Protein AF-A0A536Q469-F1 (afdb_monomer)

Sequence (66 aa):
MAEIDTGELERLGSALRLAQSALEEALEAAENLGSFDRRFDVPRALGGAQRLVGNALEAVDAARKP

Secondary structure (DSSP, 8-state):
-PPP-HHHHHHHHHHHHHHHHHHHHHHHHHHHH----SS--HHHHHHHHHHHHHHHHHHHHHHT--

Radius of gyration: 15.32 Å; Cα contacts (8 Å, |Δi|>4): 33; chains: 1; bounding box: 41×15×42 Å

Nearest PDB structures (foldseek):
  5n5e-assembly1_e  TM=4.160E-01  e=3.241E+00  Pyrococcus furiosus COM1
  8ibh-assembly1_A-2  TM=4.742E-01  e=7.058E+00  Homo sapiens
  4w4k-assembly2_C  TM=4.267E-01  e=4.783E+00  Mycobacterium tuberculosis str. Erdman = ATCC 35801

Structure (mmCIF, N/CA/C/O backbone):
data_AF-A0A536Q469-F1
#
_entry.id   AF-A0A536Q469-F1
#
loop_
_atom_site.group_PDB
_atom_site.id
_atom_site.type_symbol
_atom_site.label_atom_id
_atom_site.label_alt_id
_atom_site.label_comp_id
_atom_site.label_asym_id
_atom_site.label_entity_id
_atom_site.label_seq_id
_atom_site.pdbx_PDB_ins_code
_atom_site.Cartn_x
_atom_site.Cartn_y
_atom_site.Cartn_z
_atom_site.occupancy
_atom_site.B_iso_or_equiv
_atom_site.auth_seq_id
_atom_site.auth_comp_id
_atom_site.auth_asym_id
_atom_site.auth_atom_id
_atom_site.pdbx_PDB_model_num
ATOM 1 N N . MET A 1 1 ? -25.136 1.891 10.917 1.00 52.16 1 MET A N 1
ATOM 2 C CA . MET A 1 1 ? -23.707 1.767 10.565 1.00 52.16 1 MET A CA 1
ATOM 3 C C . MET A 1 1 ? -23.264 0.401 11.033 1.00 52.16 1 MET A C 1
ATOM 5 O O . MET A 1 1 ? -23.568 0.078 12.172 1.00 52.16 1 MET A O 1
ATOM 9 N N . ALA A 1 2 ? -22.666 -0.416 10.164 1.00 66.75 2 ALA A N 1
ATOM 10 C CA . ALA A 1 2 ? -22.011 -1.632 10.638 1.00 66.75 2 ALA A CA 1
ATOM 11 C C . ALA A 1 2 ? -20.892 -1.207 11.596 1.00 66.75 2 ALA A C 1
ATOM 13 O O . ALA A 1 2 ? -20.163 -0.261 11.294 1.00 66.75 2 ALA A O 1
ATOM 14 N N . GLU A 1 3 ? -20.826 -1.840 12.761 1.00 82.25 3 GLU A N 1
ATOM 15 C CA . GLU A 1 3 ? -19.723 -1.648 13.694 1.00 82.25 3 GLU A CA 1
ATOM 16 C C . GLU A 1 3 ? -18.437 -2.083 12.983 1.00 82.25 3 GLU A C 1
ATOM 18 O O . GLU A 1 3 ? -18.374 -3.176 12.417 1.00 82.25 3 GLU A O 1
ATOM 23 N N . ILE A 1 4 ? -17.458 -1.183 12.899 1.00 84.12 4 ILE A N 1
ATOM 24 C CA . ILE A 1 4 ? -16.178 -1.484 12.259 1.00 84.12 4 ILE A CA 1
ATOM 25 C C . ILE A 1 4 ? -15.417 -2.413 13.203 1.00 84.12 4 ILE A C 1
ATOM 27 O O . ILE A 1 4 ? -15.166 -2.050 14.349 1.00 84.12 4 ILE A O 1
ATOM 31 N N . ASP A 1 5 ? -15.040 -3.598 12.724 1.00 91.88 5 ASP A N 1
ATOM 32 C CA . ASP A 1 5 ? -14.182 -4.505 13.486 1.00 91.88 5 ASP A CA 1
ATOM 33 C C . ASP A 1 5 ? -12.769 -3.911 13.576 1.00 91.88 5 ASP A C 1
ATOM 35 O O . ASP A 1 5 ? -11.994 -3.922 12.614 1.00 91.88 5 ASP A O 1
ATOM 39 N N . THR A 1 6 ? -12.431 -3.390 14.755 1.00 90.94 6 THR A N 1
ATOM 40 C CA . THR A 1 6 ? -11.125 -2.790 15.046 1.00 90.94 6 THR A CA 1
ATOM 41 C C . THR A 1 6 ? -9.969 -3.770 14.822 1.00 90.94 6 THR A C 1
ATOM 43 O O . THR A 1 6 ? -8.889 -3.360 14.405 1.00 90.94 6 THR A O 1
ATOM 46 N N . GLY A 1 7 ? -10.173 -5.072 15.047 1.00 94.25 7 GLY A N 1
ATOM 47 C CA . GLY A 1 7 ? -9.155 -6.099 14.833 1.00 94.25 7 GLY A CA 1
ATOM 48 C C . GLY A 1 7 ? -8.876 -6.371 13.353 1.00 94.25 7 GLY A C 1
ATOM 49 O O . GLY A 1 7 ? -7.725 -6.599 12.972 1.00 94.25 7 GLY A O 1
ATOM 50 N N . GLU A 1 8 ? -9.900 -6.335 12.500 1.00 95.56 8 GLU A N 1
ATOM 51 C CA . GLU A 1 8 ? -9.715 -6.364 11.038 1.00 95.56 8 GLU A CA 1
ATOM 52 C C . GLU A 1 8 ? -9.087 -5.055 10.532 1.00 95.56 8 GLU A C 1
ATOM 54 O O . GLU A 1 8 ? -8.201 -5.082 9.677 1.00 95.56 8 GLU A O 1
ATOM 59 N N . LEU A 1 9 ? -9.458 -3.909 11.114 1.00 95.62 9 LEU A N 1
ATOM 60 C CA . LEU A 1 9 ? -8.887 -2.603 10.773 1.00 95.62 9 LEU A CA 1
ATOM 61 C C . LEU A 1 9 ? -7.387 -2.502 11.123 1.00 95.62 9 LEU A C 1
ATOM 63 O O . LEU A 1 9 ? -6.597 -1.912 10.377 1.00 95.62 9 LEU A O 1
ATOM 67 N N . GLU A 1 10 ? -6.965 -3.109 12.235 1.00 95.88 10 GLU A N 1
ATOM 68 C CA . GLU A 1 10 ? -5.552 -3.226 12.615 1.00 95.88 10 GLU A CA 1
ATOM 69 C C . GLU A 1 10 ? -4.759 -4.130 11.667 1.00 95.88 10 GLU A C 1
ATOM 71 O O . GLU A 1 10 ? -3.658 -3.774 11.224 1.00 95.88 10 GLU A O 1
ATOM 76 N N . ARG A 1 11 ? -5.341 -5.277 11.297 1.00 97.00 11 ARG A N 1
ATOM 77 C CA . ARG A 1 11 ? -4.735 -6.203 10.333 1.00 97.00 11 ARG A CA 1
ATOM 78 C C . ARG A 1 11 ? -4.586 -5.566 8.956 1.00 97.00 11 ARG A C 1
ATOM 80 O O . ARG A 1 11 ? -3.508 -5.655 8.367 1.00 97.00 11 ARG A O 1
ATOM 87 N N . LEU A 1 12 ? -5.619 -4.874 8.478 1.00 97.38 12 LEU A N 1
ATOM 88 C CA . LEU A 1 12 ? -5.583 -4.157 7.206 1.00 97.38 12 LEU A CA 1
ATOM 89 C C . LEU A 1 12 ? -4.521 -3.052 7.211 1.00 97.38 12 LEU A C 1
ATOM 91 O O . LEU A 1 12 ? -3.713 -2.985 6.288 1.00 97.38 12 LEU A O 1
ATOM 95 N N . GLY A 1 13 ? -4.468 -2.230 8.264 1.00 97.81 13 GLY A N 1
ATOM 96 C CA . GLY A 1 13 ? -3.441 -1.194 8.398 1.00 97.81 13 GLY A CA 1
ATOM 97 C C . GLY A 1 13 ? -2.021 -1.767 8.358 1.00 97.81 13 GLY A C 1
ATOM 98 O O . GLY A 1 13 ? -1.161 -1.250 7.648 1.00 97.81 13 GLY A O 1
ATOM 99 N N . SER A 1 14 ? -1.784 -2.881 9.054 1.00 98.12 14 SER A N 1
ATOM 100 C CA . SER A 1 14 ? -0.483 -3.564 9.051 1.00 98.12 14 SER A CA 1
ATOM 101 C C . SER A 1 14 ? -0.104 -4.093 7.662 1.00 98.12 14 SER A C 1
ATOM 103 O O . SER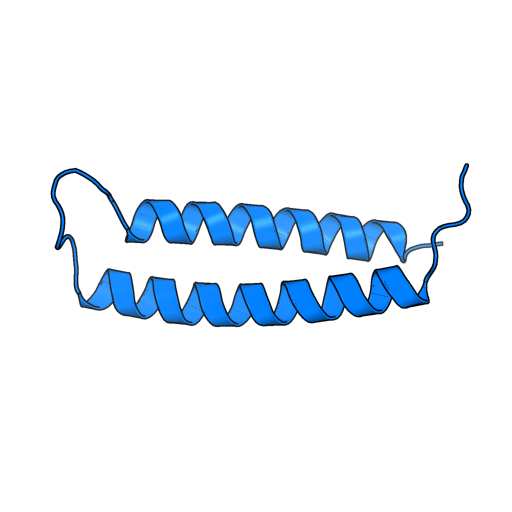 A 1 14 ? 1.023 -3.889 7.211 1.00 98.12 14 SER A O 1
ATOM 105 N N . ALA A 1 15 ? -1.048 -4.722 6.956 1.00 98.44 15 ALA A N 1
ATOM 106 C CA . ALA A 1 15 ? -0.830 -5.224 5.600 1.00 98.44 15 ALA A CA 1
ATOM 107 C C . ALA A 1 15 ? -0.522 -4.095 4.603 1.00 98.44 15 ALA A C 1
ATOM 109 O O . ALA A 1 15 ? 0.380 -4.227 3.777 1.00 98.44 15 ALA A O 1
ATOM 110 N N . LEU A 1 16 ? -1.229 -2.967 4.703 1.00 98.38 16 LEU A N 1
ATOM 111 C CA . LEU A 1 16 ? -1.001 -1.815 3.834 1.00 98.38 16 LEU A CA 1
ATOM 112 C C . LEU A 1 16 ? 0.361 -1.151 4.087 1.00 98.38 16 LEU A C 1
ATOM 114 O O . LEU A 1 16 ? 1.017 -0.759 3.127 1.00 98.38 16 LEU A O 1
ATOM 118 N N . ARG A 1 17 ? 0.835 -1.081 5.339 1.00 98.31 17 ARG A N 1
ATOM 119 C CA . ARG A 1 17 ? 2.192 -0.581 5.648 1.00 98.31 17 ARG A CA 1
ATOM 120 C C . ARG A 1 17 ? 3.279 -1.478 5.058 1.00 98.31 17 ARG A C 1
ATOM 122 O O . ARG A 1 17 ? 4.232 -0.972 4.479 1.00 98.31 17 ARG A O 1
ATOM 129 N N . LEU A 1 18 ? 3.108 -2.800 5.138 1.00 98.50 18 LEU A N 1
ATOM 130 C CA . LEU A 1 18 ? 4.015 -3.748 4.480 1.00 98.50 18 LEU A CA 1
ATOM 131 C C . LEU A 1 18 ? 4.014 -3.563 2.956 1.00 98.50 18 LEU A C 1
ATOM 133 O O . LEU A 1 18 ? 5.075 -3.537 2.336 1.00 98.50 18 LEU A O 1
ATOM 137 N N . ALA A 1 19 ? 2.833 -3.396 2.354 1.00 98.31 19 ALA A N 1
ATOM 138 C CA . ALA A 1 19 ? 2.709 -3.132 0.924 1.00 98.31 19 ALA A CA 1
ATOM 139 C C . ALA A 1 19 ? 3.374 -1.807 0.522 1.00 98.31 19 ALA A C 1
ATOM 141 O O . ALA A 1 19 ? 4.016 -1.748 -0.522 1.00 98.31 19 ALA A O 1
ATOM 142 N N . GLN A 1 20 ? 3.262 -0.763 1.349 1.00 98.12 20 GLN A N 1
ATOM 143 C CA . GLN A 1 20 ? 3.916 0.521 1.108 1.00 98.12 20 GLN A CA 1
ATOM 144 C C . GLN A 1 20 ? 5.440 0.366 1.045 1.00 98.12 20 GLN A C 1
ATOM 146 O O . GLN A 1 20 ? 6.037 0.780 0.054 1.00 98.12 20 GLN A O 1
ATOM 151 N N . SER A 1 21 ? 6.051 -0.293 2.035 1.00 97.81 21 SER A N 1
ATOM 152 C CA . SER A 1 21 ? 7.502 -0.528 2.046 1.00 97.81 21 SER A CA 1
ATOM 153 C C . SER A 1 21 ? 7.968 -1.357 0.846 1.00 97.81 21 SER A C 1
ATOM 155 O O . SER A 1 21 ? 8.960 -1.018 0.209 1.00 97.81 21 SER A O 1
ATOM 157 N N . ALA A 1 22 ? 7.222 -2.403 0.478 1.00 98.25 22 ALA A N 1
ATOM 158 C CA . ALA A 1 22 ? 7.549 -3.213 -0.695 1.00 98.25 22 ALA A CA 1
ATOM 159 C C . ALA A 1 22 ? 7.451 -2.415 -2.009 1.00 98.25 22 ALA A C 1
ATOM 161 O O . ALA A 1 22 ? 8.245 -2.618 -2.926 1.00 98.25 22 ALA A O 1
ATOM 162 N N . LEU A 1 23 ? 6.480 -1.503 -2.117 1.00 98.12 23 LEU A N 1
ATOM 163 C CA . LEU A 1 23 ? 6.326 -0.641 -3.288 1.00 98.12 23 LEU A CA 1
ATOM 1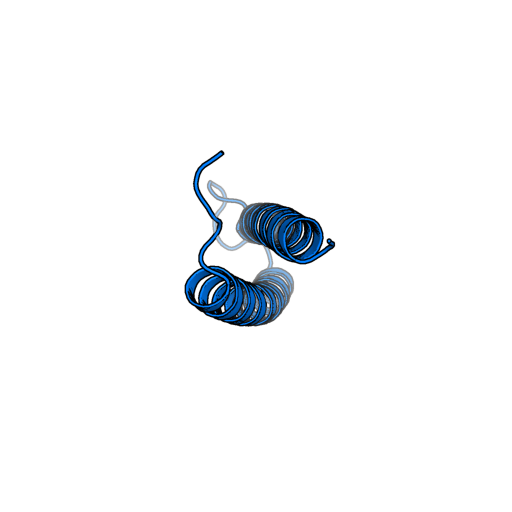64 C C . LEU A 1 23 ? 7.411 0.439 -3.371 1.00 98.12 23 LEU A C 1
ATOM 166 O O . LEU A 1 23 ? 7.803 0.790 -4.479 1.00 98.12 23 LEU A O 1
ATOM 170 N N . GLU A 1 24 ? 7.885 0.958 -2.236 1.00 97.56 24 GLU A N 1
ATOM 171 C CA . GLU A 1 24 ? 9.046 1.859 -2.173 1.00 97.56 24 GLU A CA 1
ATOM 172 C C . GLU A 1 24 ? 10.306 1.177 -2.715 1.00 97.56 24 GLU A C 1
ATOM 174 O O . GLU A 1 24 ? 10.920 1.700 -3.644 1.00 97.56 24 GLU A O 1
ATOM 179 N N . GLU A 1 25 ? 10.618 -0.031 -2.241 1.00 98.06 25 GLU A N 1
ATOM 180 C CA . GLU A 1 25 ? 11.765 -0.809 -2.732 1.00 98.06 25 GLU A CA 1
ATOM 181 C C . GLU A 1 25 ? 11.632 -1.154 -4.225 1.00 98.06 25 GLU A C 1
ATOM 183 O O . GLU A 1 25 ? 12.577 -1.011 -5.004 1.00 98.06 25 GLU A O 1
ATOM 188 N N . ALA A 1 26 ? 10.437 -1.566 -4.659 1.00 96.75 26 ALA A N 1
ATOM 189 C CA . ALA A 1 26 ? 10.187 -1.883 -6.061 1.00 96.75 26 ALA A CA 1
ATOM 190 C C . ALA A 1 26 ? 10.338 -0.655 -6.970 1.00 96.75 26 ALA A C 1
ATOM 192 O O . ALA A 1 26 ? 10.856 -0.785 -8.082 1.00 96.75 26 ALA A O 1
ATOM 193 N N . LEU A 1 27 ? 9.876 0.522 -6.528 1.00 95.56 27 LEU A N 1
ATOM 194 C CA . LEU A 1 27 ? 10.008 1.757 -7.297 1.00 95.56 27 LEU A CA 1
ATOM 195 C C . LEU A 1 27 ? 11.477 2.156 -7.427 1.00 95.56 27 LEU A C 1
ATOM 197 O O . LEU A 1 27 ? 11.918 2.414 -8.543 1.00 95.56 27 LEU A O 1
ATOM 201 N N . GLU A 1 28 ? 12.239 2.126 -6.333 1.00 95.88 28 GLU A N 1
ATOM 202 C CA . GLU A 1 28 ? 13.675 2.420 -6.356 1.00 95.88 28 GLU A CA 1
ATOM 203 C C . GLU A 1 28 ? 14.420 1.477 -7.318 1.00 95.88 28 GLU A C 1
ATOM 205 O O . GLU A 1 28 ? 15.208 1.913 -8.162 1.00 95.88 28 GLU A O 1
ATOM 210 N N . ALA A 1 29 ? 14.123 0.175 -7.269 1.00 96.12 29 ALA A N 1
ATOM 211 C CA . ALA A 1 29 ? 14.691 -0.795 -8.201 1.00 96.12 29 ALA A CA 1
ATOM 212 C C . ALA A 1 29 ? 14.303 -0.499 -9.663 1.00 96.12 29 ALA A C 1
ATOM 214 O O . ALA A 1 29 ? 15.147 -0.582 -10.559 1.00 96.12 29 ALA A O 1
ATOM 215 N N . ALA A 1 30 ? 13.045 -0.133 -9.920 1.00 94.00 30 ALA A N 1
ATOM 216 C CA . ALA A 1 30 ? 12.569 0.202 -11.259 1.00 94.00 30 ALA A CA 1
ATOM 217 C C . ALA A 1 30 ? 13.203 1.492 -11.806 1.00 94.00 30 ALA A C 1
ATOM 219 O O . ALA A 1 30 ? 13.532 1.552 -12.991 1.00 94.00 30 ALA A O 1
ATOM 220 N N . GLU A 1 31 ? 13.409 2.504 -10.964 1.00 91.44 31 GLU A N 1
ATOM 221 C CA . GLU A 1 31 ? 14.099 3.744 -11.333 1.00 91.44 31 GLU A CA 1
ATOM 222 C C . GLU A 1 31 ? 15.568 3.481 -11.687 1.00 91.44 31 GLU A C 1
ATOM 224 O O . GLU A 1 31 ? 16.047 3.972 -12.710 1.00 91.44 31 GLU A O 1
ATOM 229 N N . ASN A 1 32 ? 16.251 2.630 -10.915 1.00 93.38 32 ASN A N 1
ATOM 230 C CA . ASN A 1 32 ? 17.636 2.230 -11.176 1.00 93.38 32 ASN A CA 1
ATOM 231 C C . ASN A 1 32 ? 17.799 1.427 -12.479 1.00 93.38 32 ASN A C 1
ATOM 233 O O . ASN A 1 32 ? 18.807 1.564 -13.174 1.00 93.38 32 ASN A O 1
ATOM 237 N N . LEU A 1 33 ? 16.817 0.589 -12.827 1.00 92.25 33 LEU A N 1
ATOM 238 C CA . LEU A 1 33 ? 16.811 -0.177 -14.079 1.00 92.25 33 LEU A CA 1
ATOM 239 C C . LEU A 1 33 ? 16.460 0.682 -15.305 1.00 92.25 33 LEU A C 1
ATOM 241 O O . LEU A 1 33 ? 16.818 0.325 -16.431 1.00 92.25 33 LEU A O 1
ATOM 245 N N . GLY A 1 34 ? 15.760 1.800 -15.104 1.00 81.69 34 GLY A N 1
ATOM 246 C CA . GLY A 1 34 ? 15.221 2.622 -16.181 1.00 81.69 34 GLY A CA 1
ATOM 247 C C . GLY A 1 34 ? 14.101 1.926 -16.969 1.00 81.69 34 GLY A C 1
ATOM 248 O O . GLY A 1 34 ? 13.522 0.922 -16.556 1.00 81.69 34 GLY A O 1
ATOM 249 N N . SER A 1 35 ? 13.755 2.475 -18.138 1.00 78.31 35 SER A N 1
ATOM 250 C CA . SER A 1 35 ? 12.698 1.907 -18.989 1.00 78.31 35 SER A CA 1
ATOM 251 C C . SER A 1 35 ? 13.198 0.659 -19.724 1.00 78.31 35 SER A C 1
ATOM 253 O O . SER A 1 35 ? 13.921 0.756 -20.717 1.00 78.31 35 SER A O 1
ATOM 255 N N . PHE A 1 36 ? 12.791 -0.519 -19.241 1.00 82.88 36 PHE A N 1
ATOM 256 C CA . PHE A 1 36 ? 13.154 -1.812 -19.834 1.00 82.88 36 PHE A CA 1
ATOM 257 C C . PHE A 1 36 ? 12.056 -2.435 -20.719 1.00 82.88 36 PHE A C 1
ATOM 259 O O . PHE A 1 36 ? 12.358 -3.300 -21.540 1.00 82.88 36 PHE A O 1
ATOM 266 N N . ASP A 1 37 ? 10.801 -1.979 -20.618 1.00 82.25 37 ASP A N 1
ATOM 267 C CA . ASP A 1 37 ? 9.721 -2.290 -21.568 1.00 82.25 37 ASP A CA 1
ATOM 268 C C . ASP A 1 37 ? 9.148 -0.979 -22.136 1.00 82.25 37 ASP A C 1
ATOM 270 O O . ASP A 1 37 ?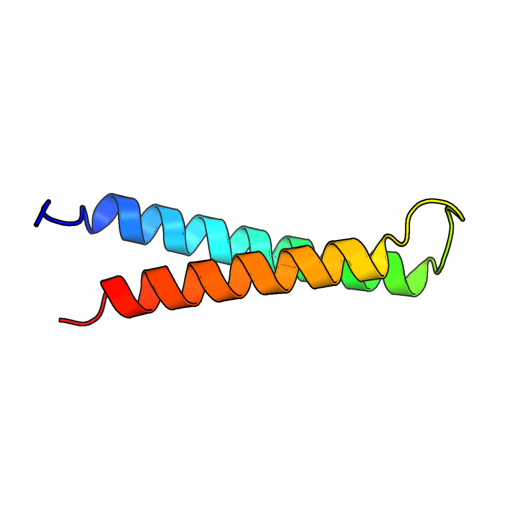 8.823 -0.046 -21.404 1.00 82.25 37 ASP A O 1
ATOM 274 N N . ARG A 1 38 ? 9.015 -0.899 -23.465 1.00 79.56 38 ARG A N 1
ATOM 275 C CA . ARG A 1 38 ? 8.493 0.289 -24.167 1.00 79.56 3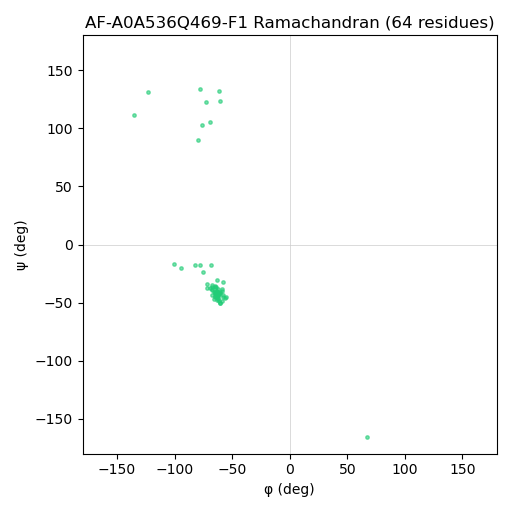8 ARG A CA 1
ATOM 276 C C . ARG A 1 38 ? 6.970 0.421 -24.109 1.00 79.56 38 ARG A C 1
ATOM 278 O O . ARG A 1 38 ? 6.440 1.480 -24.424 1.00 79.56 38 ARG A O 1
ATOM 285 N N . ARG A 1 39 ? 6.260 -0.660 -23.792 1.00 91.38 39 ARG A N 1
ATOM 286 C CA . ARG A 1 39 ? 4.792 -0.724 -23.737 1.00 91.38 39 ARG A CA 1
ATOM 287 C C . ARG A 1 39 ? 4.262 -0.490 -22.333 1.00 91.38 39 ARG A C 1
ATOM 289 O O . ARG A 1 39 ? 3.085 -0.175 -22.183 1.00 91.38 39 ARG A O 1
ATOM 296 N N . PHE A 1 40 ? 5.104 -0.678 -21.322 1.00 88.38 40 PHE A N 1
ATOM 297 C CA . PHE A 1 40 ? 4.699 -0.588 -19.933 1.00 88.38 40 PHE A CA 1
ATOM 298 C C . PHE A 1 40 ? 5.714 0.213 -19.121 1.00 88.38 40 PHE A C 1
ATOM 300 O O . PHE A 1 40 ? 6.839 -0.221 -18.887 1.00 88.38 40 PHE A O 1
ATOM 307 N N . ASP A 1 41 ? 5.286 1.39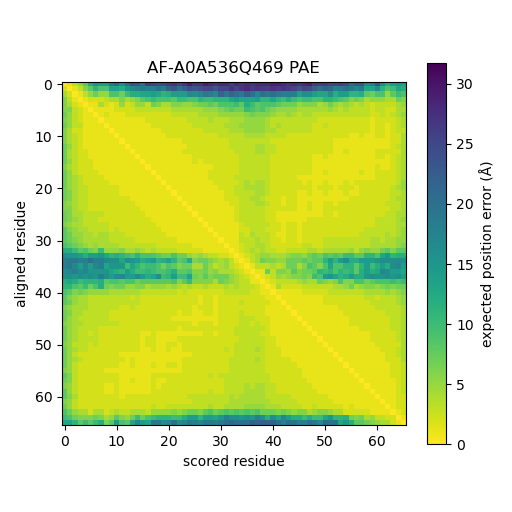6 -18.691 1.00 92.00 41 ASP A N 1
ATOM 308 C CA . ASP A 1 41 ? 6.061 2.283 -17.830 1.00 92.00 41 ASP A CA 1
ATOM 309 C C . ASP A 1 41 ? 5.960 1.796 -16.375 1.00 92.00 41 ASP A C 1
ATOM 311 O O . ASP A 1 41 ? 5.029 2.137 -15.639 1.00 92.00 41 ASP A O 1
ATOM 315 N N . VAL A 1 42 ? 6.898 0.924 -15.998 1.00 93.62 42 VAL A N 1
ATOM 316 C CA . VAL A 1 42 ? 6.949 0.278 -14.679 1.00 93.62 42 VAL A CA 1
ATOM 317 C C . VAL A 1 42 ? 7.107 1.292 -13.539 1.00 93.62 42 VAL A C 1
ATOM 319 O O . VAL A 1 42 ? 6.294 1.218 -12.614 1.00 93.62 42 VAL A O 1
ATOM 322 N N . PRO A 1 43 ? 8.043 2.268 -13.582 1.00 93.75 43 PRO A N 1
ATOM 323 C CA . PRO A 1 43 ? 8.136 3.296 -12.541 1.00 93.75 43 PRO A CA 1
ATOM 324 C C . PRO A 1 43 ? 6.817 4.046 -12.343 1.00 93.75 43 PRO A C 1
ATOM 326 O O . PRO A 1 43 ? 6.332 4.200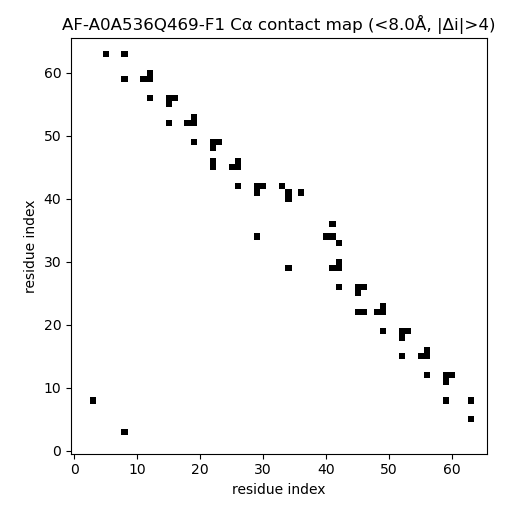 -11.219 1.00 93.75 43 PRO A O 1
ATOM 329 N N . ARG A 1 44 ? 6.158 4.443 -13.440 1.00 94.00 44 ARG A N 1
ATOM 330 C CA . ARG A 1 44 ? 4.861 5.123 -13.362 1.00 94.00 44 ARG A CA 1
ATOM 331 C C . ARG A 1 44 ? 3.774 4.248 -12.744 1.00 94.00 44 ARG A C 1
ATOM 333 O O . ARG A 1 44 ? 2.949 4.759 -11.982 1.00 94.00 44 ARG A O 1
ATOM 340 N N . ALA A 1 45 ? 3.740 2.960 -13.078 1.00 95.00 45 ALA A N 1
ATOM 341 C CA . ALA A 1 45 ? 2.775 2.022 -12.515 1.00 95.00 45 ALA A CA 1
ATOM 342 C C . ALA A 1 45 ? 2.984 1.833 -11.004 1.00 95.00 45 ALA A C 1
ATOM 344 O O . ALA A 1 45 ? 2.018 1.915 -10.243 1.00 95.00 45 ALA A O 1
ATOM 345 N N . LEU A 1 46 ? 4.235 1.662 -10.566 1.00 95.75 46 LEU A N 1
ATOM 346 C CA . LEU A 1 46 ? 4.593 1.513 -9.153 1.00 95.75 46 LEU A CA 1
ATOM 347 C C . LEU A 1 46 ? 4.276 2.778 -8.346 1.00 95.75 46 LEU A C 1
ATOM 349 O O . LEU A 1 46 ? 3.621 2.682 -7.309 1.00 95.75 46 LEU A O 1
ATOM 353 N N . GLY A 1 47 ? 4.593 3.968 -8.865 1.00 95.25 47 GLY A N 1
ATOM 354 C CA . GLY A 1 47 ? 4.185 5.231 -8.234 1.00 95.25 47 GLY A CA 1
ATOM 355 C C . GLY A 1 47 ? 2.658 5.418 -8.188 1.00 95.25 47 GLY A C 1
ATOM 356 O O . GLY A 1 47 ? 2.108 6.023 -7.266 1.00 95.25 47 GLY A O 1
ATOM 357 N N . GLY A 1 48 ? 1.927 4.869 -9.163 1.00 97.19 48 GLY A N 1
ATOM 358 C CA . GLY A 1 48 ? 0.467 4.765 -9.113 1.00 97.19 48 GLY A CA 1
ATOM 359 C C . GLY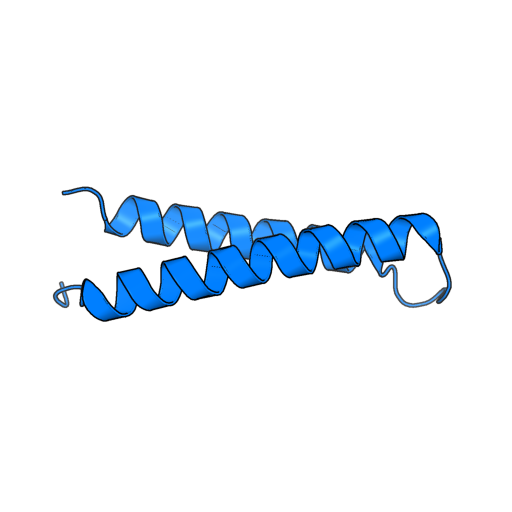 A 1 48 ? -0.025 3.884 -7.963 1.00 97.19 48 GLY A C 1
ATOM 360 O O . GLY A 1 48 ? -0.897 4.308 -7.205 1.00 97.19 48 GLY A O 1
ATOM 361 N N . ALA A 1 49 ? 0.558 2.695 -7.808 1.00 97.94 49 ALA A N 1
ATOM 362 C CA . ALA A 1 49 ? 0.219 1.757 -6.742 1.00 97.94 49 ALA A CA 1
ATOM 363 C C . ALA A 1 49 ? 0.527 2.324 -5.347 1.00 97.94 49 ALA A C 1
ATOM 365 O O . ALA A 1 49 ? -0.312 2.208 -4.455 1.00 97.94 49 ALA A O 1
ATOM 366 N N . GLN A 1 50 ? 1.662 3.012 -5.170 1.00 97.75 50 GLN A N 1
ATOM 367 C CA . GLN A 1 50 ? 2.000 3.681 -3.908 1.00 97.75 50 GLN A CA 1
ATOM 368 C C . GLN A 1 50 ? 0.924 4.678 -3.479 1.00 97.75 50 GLN A C 1
ATOM 370 O O . GLN A 1 50 ? 0.483 4.649 -2.332 1.00 97.75 50 GLN A O 1
ATOM 375 N N . ARG A 1 51 ? 0.440 5.518 -4.405 1.00 97.94 51 ARG A N 1
ATOM 376 C CA . ARG A 1 51 ? -0.645 6.469 -4.110 1.00 97.94 51 ARG A CA 1
ATOM 377 C C . ARG A 1 51 ? -1.928 5.767 -3.672 1.00 97.94 51 ARG A C 1
ATOM 379 O O . ARG A 1 51 ? -2.588 6.232 -2.752 1.00 97.94 51 ARG A O 1
ATOM 386 N N . LEU A 1 52 ? -2.281 4.649 -4.307 1.00 98.31 52 LEU A N 1
ATOM 387 C CA . LEU A 1 52 ? -3.466 3.876 -3.925 1.00 98.31 52 LEU A CA 1
ATOM 388 C C . LEU A 1 52 ? -3.330 3.277 -2.520 1.00 98.31 52 LEU A C 1
ATOM 390 O O . LEU A 1 52 ? -4.271 3.366 -1.733 1.00 98.31 52 LEU A O 1
ATOM 394 N N . VAL A 1 53 ? -2.165 2.709 -2.193 1.00 98.25 53 VAL A N 1
ATOM 395 C CA . VAL A 1 53 ? -1.886 2.170 -0.852 1.00 98.25 53 VAL A CA 1
ATOM 396 C C . VAL A 1 53 ? -1.895 3.279 0.203 1.00 98.25 53 VAL A C 1
ATOM 398 O O . VAL A 1 53 ? -2.505 3.097 1.254 1.00 98.25 53 VAL A O 1
ATOM 401 N N . GLY A 1 54 ? -1.307 4.444 -0.091 1.00 98.00 54 GLY A N 1
ATOM 402 C CA . GLY A 1 54 ? -1.340 5.615 0.791 1.00 98.00 54 GLY A CA 1
ATOM 403 C C . GLY A 1 54 ? -2.766 6.086 1.089 1.00 98.00 54 GLY A C 1
ATOM 404 O O . GLY A 1 54 ? -3.145 6.198 2.251 1.00 98.00 54 GLY A O 1
ATOM 405 N N . ASN A 1 55 ? -3.601 6.242 0.059 1.00 98.38 55 ASN A N 1
ATOM 406 C CA . ASN A 1 55 ? -5.010 6.611 0.236 1.00 98.38 55 ASN A CA 1
ATOM 407 C C . AS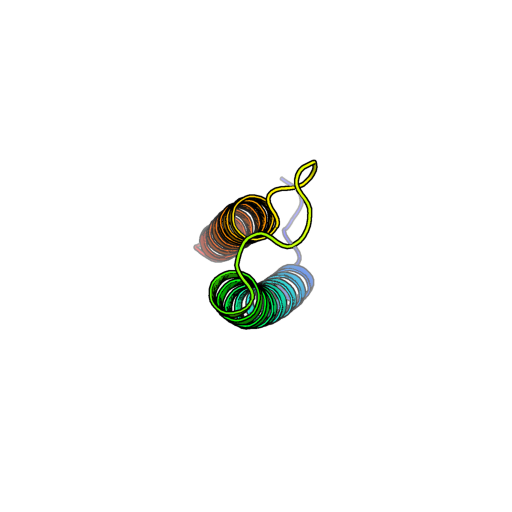N A 1 55 ? -5.777 5.587 1.094 1.00 98.38 55 ASN A C 1
ATOM 409 O O . ASN A 1 55 ? -6.638 5.952 1.895 1.00 98.38 55 ASN A O 1
ATOM 413 N N . ALA A 1 56 ? -5.483 4.293 0.930 1.00 98.06 56 ALA A N 1
ATOM 414 C CA . ALA A 1 56 ? -6.097 3.244 1.738 1.00 98.06 56 ALA A CA 1
ATOM 415 C C . ALA A 1 56 ? -5.650 3.316 3.210 1.00 98.06 56 ALA A C 1
ATOM 417 O O . ALA A 1 56 ? -6.479 3.133 4.101 1.00 98.06 56 ALA A O 1
ATOM 418 N N . LEU A 1 57 ? -4.375 3.623 3.475 1.00 97.69 57 LEU A N 1
ATOM 419 C CA . LEU A 1 57 ? -3.867 3.850 4.833 1.00 97.69 57 LEU A CA 1
ATOM 420 C C . LEU A 1 57 ? -4.533 5.051 5.495 1.00 97.69 57 LEU A C 1
ATOM 422 O O . LEU A 1 57 ? -4.986 4.938 6.630 1.00 97.69 57 LEU A O 1
ATOM 426 N N . GLU A 1 58 ? -4.668 6.165 4.778 1.00 97.44 58 GLU A N 1
ATOM 427 C CA . GLU A 1 58 ? -5.358 7.353 5.285 1.00 97.44 58 GLU A CA 1
ATOM 428 C C . GLU A 1 58 ? -6.814 7.051 5.659 1.00 97.44 58 GLU A C 1
ATOM 430 O O . GLU A 1 58 ? -7.296 7.505 6.698 1.00 97.44 58 GLU A O 1
ATOM 435 N N . ALA A 1 59 ? -7.509 6.243 4.853 1.00 96.56 59 ALA A N 1
ATOM 436 C CA . ALA A 1 59 ? -8.867 5.802 5.156 1.00 96.56 59 ALA A CA 1
ATOM 437 C C . ALA A 1 59 ? -8.923 4.906 6.407 1.00 96.56 59 ALA A C 1
ATOM 439 O O . ALA A 1 59 ? -9.818 5.070 7.238 1.00 96.56 59 ALA A O 1
ATOM 440 N N . VAL A 1 60 ? -7.957 3.994 6.571 1.00 96.06 60 VAL A N 1
ATOM 441 C CA . VAL A 1 60 ? -7.825 3.164 7.779 1.00 96.06 60 VAL A CA 1
ATOM 442 C C . VAL A 1 60 ? -7.577 4.034 9.010 1.00 96.06 60 VAL A C 1
ATOM 444 O O . VAL A 1 60 ? -8.246 3.858 10.026 1.00 96.06 60 VAL A O 1
ATOM 447 N N . ASP A 1 61 ? -6.666 5.000 8.923 1.00 94.31 61 ASP A N 1
ATOM 448 C CA . ASP A 1 61 ? -6.342 5.902 10.028 1.00 94.31 61 ASP A CA 1
ATOM 449 C C . ASP A 1 61 ? -7.511 6.836 10.371 1.00 94.31 61 ASP A C 1
ATOM 451 O O . ASP A 1 61 ? -7.743 7.135 11.543 1.00 94.31 61 ASP A O 1
ATOM 455 N N . ALA A 1 62 ? -8.285 7.273 9.375 1.00 94.81 62 ALA A N 1
ATOM 456 C CA . ALA A 1 62 ? -9.508 8.039 9.592 1.00 94.81 62 ALA A CA 1
ATOM 457 C C . ALA A 1 62 ? 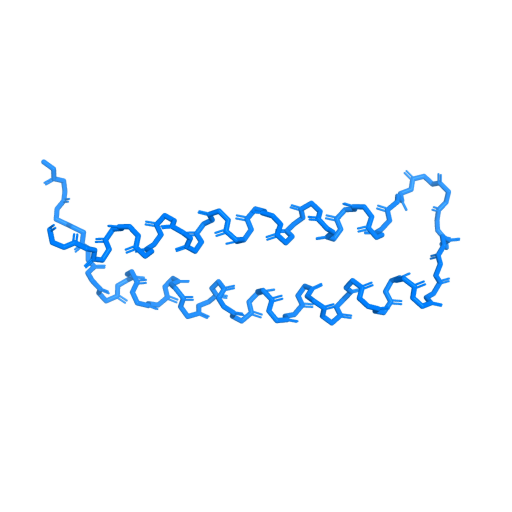-10.576 7.209 10.318 1.00 94.81 62 ALA A C 1
ATOM 459 O O . ALA A 1 62 ? -11.205 7.714 11.242 1.00 94.81 62 ALA A O 1
ATOM 460 N N . ALA A 1 63 ? -10.732 5.932 9.956 1.00 92.56 63 ALA A N 1
ATOM 461 C CA . ALA A 1 63 ? -11.673 5.017 10.601 1.00 92.56 63 ALA A CA 1
ATOM 462 C C . ALA A 1 63 ? -11.285 4.645 12.047 1.00 92.56 63 ALA A C 1
ATOM 464 O O . ALA A 1 63 ? -12.132 4.166 12.796 1.00 92.56 63 ALA A O 1
ATOM 465 N N . ARG A 1 64 ? -10.024 4.868 12.454 1.00 86.38 64 ARG A N 1
ATOM 466 C CA . ARG A 1 64 ? -9.552 4.685 13.841 1.00 86.38 64 ARG A CA 1
ATOM 467 C C . ARG A 1 64 ? -9.853 5.875 14.753 1.00 86.38 64 ARG A C 1
ATOM 469 O O . ARG A 1 64 ? -9.741 5.738 15.970 1.00 86.38 64 ARG A O 1
ATOM 476 N N . LYS A 1 65 ? -10.152 7.052 14.194 1.00 80.19 65 LYS A N 1
ATOM 477 C CA . LYS A 1 65 ? -10.447 8.247 14.994 1.00 80.19 65 LYS A CA 1
ATOM 478 C C . LYS A 1 65 ? -11.883 8.147 15.541 1.00 80.19 65 LYS A C 1
ATOM 480 O O . LYS A 1 65 ? -12.766 7.776 14.771 1.00 80.19 65 LYS A O 1
ATOM 485 N N . PRO A 1 66 ? -12.098 8.427 16.840 1.00 61.62 66 PRO A N 1
ATOM 486 C CA . PRO A 1 66 ? -13.418 8.370 17.470 1.00 61.62 66 PRO A CA 1
ATOM 487 C C . PRO A 1 66 ? -14.390 9.426 16.933 1.00 61.62 66 PRO A C 1
ATOM 489 O O . PRO A 1 66 ? -13.919 10.496 16.477 1.00 61.62 66 PRO A O 1
#

pLDDT: mean 92.4, std 8.92, range [52.16, 98.5]

Mean predicted aligned error: 4.08 Å

Solvent-accessible surface area (backbone atoms only — not comparable to full-atom values): 3843 Å² total; per-residue (Å²): 126,82,83,78,57,62,68,59,50,52,50,50,45,52,53,40,53,54,52,43,55,52,37,52,54,51,29,55,53,34,59,76,67,46,90,82,47,97,89,52,64,58,45,62,50,36,58,50,50,44,54,55,41,49,55,51,43,54,52,47,57,55,71,70,54,132

Foldseek 3Di:
DPDDDVVVLVVLLVVLVVVLVVLVVQLVVDVVVDDPDPVDNSNVVSVVVNVVSVVVNVVSVVVPDD